Protein AF-A0A6I4XWX9-F1 (afdb_monomer_lite)

pLDDT: mean 95.45, std 4.48, range [71.12, 98.69]

InterPro domains:
  IPR001697 Pyruvate kinase [PR01050] (1-16)
  IPR001697 Pyruvate kinase [PR01050] (128-138)
  IPR001697 Pyruvate kinase [PTHR11817] (2-137)
  IPR011037 Pyruvate kinase-like, insert domain superfamily [SSF50800] (13-109)
  IPR015793 Pyruvate kinase, barrel [PF00224] (1-138)
  IPR015806 Pyruvate kinase, insert domain superfamily [G3DSA:2.40.33.10] (13-109)
  IPR015813 Pyruvate/Phosphoenolpyruvate kinase-like domain superfamily [SSF51621] (4-137)
  IPR040442 Pyruvate kinase-like domain superfamily [G3DSA:3.20.20.60] (2-137)

Foldseek 3Di:
DDDAFEAEAPFDFKWWAAEVVQKEKEAAFQKAKEALDQDHHYSHYTYMPHLCVLVFDDQQWWKAWQNNPWIWGFHDRDVVRSITITGTHHIDMHGHTITIDTPPTDDPDDQGDPVRVVSVVVCVVVVGDYYHRPPDDD

Sequence (138 aa):
KRVAILLDTKGPEIRTNDMENGAITMKIGDSVRISMTEVLGTNEKFSITYPELINDVNVGSHILLDDGLIDLEVTDIDRDANEIVTVVKNEGVLKNKKGVNVPGVSVNLPGITEKDANDIRFGIGQGIDFIAASFVRR

Organism: Enterococcus gallinarum (NCBI:txid1353)

Radius of gyration: 17.56 Å; chains: 1; bounding box: 41×34×50 Å

Secondary structure (DSSP, 8-state):
-----EEEP----EEB-PBGGGEEEE-TT-EEEEESS---B-SSEEEBS-TTHHHH--TT-EEEETTTTEEEEEEEEETTTTEEEEEESS-EEEETT-EEE-TT------SS-HHHHHHHHHHHHHT-SEEEPTT---

Structure (mmCIF, N/CA/C/O backbone):
data_AF-A0A6I4XWX9-F1
#
_entry.id   AF-A0A6I4XWX9-F1
#
loop_
_atom_site.group_PDB
_atom_site.id
_atom_site.type_symbol
_atom_site.label_atom_id
_atom_site.label_alt_id
_atom_site.label_comp_id
_atom_site.label_asym_id
_atom_site.label_entity_id
_atom_site.label_seq_id
_atom_site.pdbx_PDB_ins_code
_atom_site.Cartn_x
_atom_site.Cartn_y
_atom_site.Cartn_z
_atom_site.occupancy
_atom_site.B_iso_or_equiv
_atom_site.auth_seq_id
_atom_site.auth_comp_id
_atom_site.auth_asym_id
_atom_site.auth_atom_id
_atom_site.pdbx_PDB_model_num
ATOM 1 N N . LYS A 1 1 ? -26.161 19.214 28.358 1.00 81.75 1 LYS A N 1
ATOM 2 C CA . LYS A 1 1 ? -26.376 18.541 27.049 1.00 81.75 1 LYS A CA 1
ATOM 3 C C . LYS A 1 1 ? -25.739 17.159 27.131 1.00 81.75 1 LYS A C 1
ATOM 5 O O . LYS A 1 1 ? -24.733 17.057 27.817 1.00 81.75 1 LYS A O 1
ATOM 10 N N . ARG A 1 2 ? -26.313 16.122 26.512 1.00 92.31 2 ARG A N 1
ATOM 11 C CA . ARG A 1 2 ? -25.659 14.805 26.402 1.00 92.31 2 ARG A CA 1
ATOM 12 C C . ARG A 1 2 ? -24.761 14.824 25.166 1.00 92.31 2 ARG A C 1
ATOM 14 O O . ARG A 1 2 ? -25.240 15.219 24.107 1.00 92.31 2 ARG A O 1
ATOM 21 N N . VAL A 1 3 ? -23.488 14.480 25.331 1.00 96.00 3 VAL A N 1
ATOM 22 C CA . VAL A 1 3 ? -22.481 14.431 24.262 1.00 96.00 3 VAL A CA 1
ATOM 23 C C . VAL A 1 3 ? -21.752 13.107 24.413 1.00 96.00 3 VAL A C 1
ATOM 25 O O . VAL A 1 3 ? -21.330 12.796 25.522 1.00 96.00 3 VAL A O 1
ATOM 28 N N . ALA A 1 4 ? -21.663 12.348 23.325 1.00 97.25 4 ALA A N 1
ATOM 29 C CA . ALA A 1 4 ? -20.959 11.076 23.289 1.00 97.25 4 ALA A CA 1
ATOM 30 C C . ALA A 1 4 ? -19.536 11.252 22.741 1.00 97.25 4 ALA A C 1
ATOM 32 O O . ALA A 1 4 ? -19.278 12.186 21.975 1.00 97.25 4 ALA A O 1
ATOM 33 N N . ILE A 1 5 ? -18.642 10.340 23.107 1.00 97.69 5 ILE A N 1
ATOM 34 C CA . ILE A 1 5 ? -17.261 10.262 22.633 1.00 97.69 5 ILE A CA 1
ATOM 35 C C . ILE A 1 5 ? -17.116 9.027 21.745 1.00 97.69 5 ILE A C 1
ATOM 37 O O . ILE A 1 5 ? -17.415 7.907 22.160 1.00 97.69 5 ILE A O 1
ATOM 41 N N . LEU A 1 6 ? -16.633 9.243 20.523 1.00 98.19 6 LEU A N 1
ATOM 42 C CA . LEU A 1 6 ? -16.319 8.193 19.562 1.00 98.19 6 LEU A CA 1
ATOM 43 C C . LEU A 1 6 ? -14.803 8.096 19.394 1.00 98.19 6 LEU A C 1
ATOM 45 O O . LEU A 1 6 ? -14.144 9.101 19.129 1.00 98.19 6 LEU A O 1
ATOM 49 N N . LEU A 1 7 ? -14.270 6.884 19.530 1.00 98.12 7 LEU A N 1
ATOM 50 C CA . LEU A 1 7 ? -12.903 6.543 19.149 1.00 98.12 7 LEU A CA 1
ATOM 51 C C . LEU A 1 7 ? -12.923 5.914 17.759 1.00 98.12 7 LEU A C 1
ATOM 53 O O . LEU A 1 7 ? -13.602 4.914 17.547 1.00 98.12 7 LEU A O 1
ATOM 57 N N . ASP A 1 8 ? -12.172 6.484 16.828 1.00 97.62 8 ASP A N 1
ATOM 58 C CA . ASP A 1 8 ? -11.998 5.934 15.486 1.00 97.62 8 ASP A CA 1
ATOM 59 C C . ASP A 1 8 ? -10.643 5.224 15.403 1.00 97.62 8 ASP A C 1
ATOM 61 O O . ASP A 1 8 ? -9.598 5.829 15.659 1.00 97.62 8 ASP A O 1
ATOM 65 N N . THR A 1 9 ? -10.663 3.920 15.136 1.00 95.94 9 THR A N 1
ATOM 66 C CA . THR A 1 9 ? -9.435 3.126 14.990 1.00 95.94 9 THR A CA 1
ATOM 67 C C . THR A 1 9 ? -8.766 3.441 13.661 1.00 95.94 9 THR A C 1
ATOM 69 O O . THR A 1 9 ? -9.434 3.742 12.675 1.00 95.94 9 THR A O 1
ATOM 72 N N . LYS A 1 10 ? -7.443 3.308 13.595 1.00 92.38 10 LYS A N 1
ATOM 73 C CA . LYS A 1 10 ? -6.722 3.514 12.339 1.00 92.38 10 LYS A CA 1
ATOM 74 C C . LYS A 1 10 ? -6.982 2.362 11.364 1.00 92.38 10 LYS A C 1
ATOM 76 O O . LYS A 1 10 ? -7.154 2.589 10.171 1.00 92.38 10 LYS A O 1
ATOM 81 N N . GLY A 1 11 ? -7.032 1.143 11.892 1.00 91.88 11 GLY A N 1
ATOM 82 C CA . GLY A 1 11 ? -7.240 -0.075 11.128 1.00 91.88 11 GLY A CA 1
ATOM 83 C C . GLY A 1 11 ? -6.007 -0.519 10.327 1.00 91.88 11 GLY A C 1
ATOM 84 O O . GLY A 1 11 ? -4.991 0.184 10.247 1.00 91.88 11 GLY A O 1
ATOM 85 N N . PRO A 1 12 ? -6.079 -1.723 9.742 1.00 90.62 12 PRO A N 1
ATOM 86 C CA . PRO A 1 12 ? -5.035 -2.261 8.882 1.00 90.62 12 PRO A CA 1
ATOM 87 C C . PRO A 1 12 ? -5.034 -1.556 7.514 1.00 90.62 12 PRO A C 1
ATOM 89 O O . PRO A 1 12 ? -6.046 -1.507 6.818 1.00 90.62 12 PRO A O 1
ATOM 92 N N . GLU A 1 13 ? -3.878 -1.057 7.087 1.00 90.81 13 GLU A N 1
ATOM 93 C CA . GLU A 1 13 ? -3.701 -0.428 5.775 1.00 90.81 13 GLU A CA 1
ATOM 94 C C . GLU A 1 13 ? -2.392 -0.885 5.125 1.00 90.81 13 GLU A C 1
ATOM 96 O O . GLU A 1 13 ? -1.407 -1.169 5.812 1.00 90.81 13 GLU A O 1
ATOM 101 N N . ILE A 1 14 ? -2.370 -0.932 3.792 1.00 94.69 14 ILE A N 1
ATOM 102 C CA . ILE A 1 14 ? -1.136 -1.121 3.028 1.00 94.69 14 ILE A CA 1
ATOM 103 C C . ILE A 1 14 ? -0.611 0.263 2.661 1.00 94.69 14 ILE A C 1
ATOM 105 O O . ILE A 1 14 ? -1.360 1.098 2.148 1.00 94.69 14 ILE A O 1
ATOM 109 N N . ARG A 1 15 ? 0.676 0.515 2.906 1.00 96.31 15 ARG A N 1
ATOM 110 C CA . ARG A 1 15 ? 1.343 1.753 2.498 1.00 96.31 15 ARG A CA 1
ATOM 111 C C . ARG A 1 15 ? 2.603 1.462 1.698 1.00 96.31 15 ARG A C 1
ATOM 113 O O . ARG A 1 15 ? 3.186 0.389 1.819 1.00 96.31 15 ARG A O 1
ATOM 120 N N . THR A 1 16 ? 3.043 2.432 0.909 1.00 97.94 16 THR A N 1
ATOM 121 C CA . THR A 1 16 ? 4.392 2.449 0.339 1.00 97.94 16 THR A CA 1
ATOM 122 C C . THR A 1 16 ? 5.433 2.769 1.412 1.00 97.94 16 THR A C 1
ATOM 124 O O . THR A 1 16 ? 5.116 3.391 2.426 1.00 97.94 16 THR A O 1
ATOM 127 N N . ASN A 1 17 ? 6.682 2.367 1.199 1.00 98.31 17 ASN A N 1
ATOM 128 C CA . ASN A 1 17 ? 7.799 2.827 2.028 1.00 98.31 17 ASN A CA 1
ATOM 129 C C . ASN A 1 17 ? 8.339 4.176 1.520 1.00 98.31 17 ASN A C 1
ATOM 131 O O . ASN A 1 17 ? 7.654 4.908 0.795 1.00 98.31 17 ASN A O 1
ATOM 135 N N . ASP A 1 18 ? 9.531 4.560 1.970 1.00 98.25 18 ASP A N 1
ATOM 136 C CA . ASP A 1 18 ? 10.139 5.830 1.593 1.00 98.25 18 ASP A CA 1
ATOM 137 C C . ASP A 1 18 ? 10.657 5.806 0.145 1.00 98.25 18 ASP A C 1
ATOM 139 O O . ASP A 1 18 ? 11.193 4.809 -0.343 1.00 98.25 18 ASP A O 1
ATOM 143 N N . MET A 1 19 ? 10.481 6.932 -0.540 1.00 98.12 19 MET A N 1
ATOM 144 C CA . MET A 1 19 ? 10.939 7.178 -1.902 1.00 98.12 19 MET A CA 1
ATOM 145 C C . MET A 1 19 ? 12.242 7.975 -1.870 1.00 98.12 19 MET A C 1
ATOM 147 O O . MET A 1 19 ? 12.458 8.815 -0.987 1.00 98.12 19 MET A O 1
ATOM 151 N N . GLU A 1 20 ? 13.099 7.757 -2.861 1.00 97.44 20 GLU A N 1
ATOM 152 C CA . GLU A 1 20 ? 14.280 8.576 -3.092 1.00 97.44 20 GLU A CA 1
ATOM 153 C C . GLU A 1 20 ? 13.862 10.047 -3.246 1.00 97.44 20 GLU A C 1
ATOM 155 O O . GLU A 1 20 ? 12.862 10.366 -3.889 1.00 97.44 20 GLU A O 1
ATOM 160 N N . ASN A 1 21 ? 14.584 10.955 -2.582 1.00 96.12 21 ASN A N 1
ATOM 161 C CA . ASN A 1 21 ? 14.272 12.392 -2.529 1.00 96.12 21 ASN A CA 1
ATOM 162 C C . ASN A 1 21 ? 12.863 12.741 -1.992 1.00 96.12 21 ASN A C 1
ATOM 164 O O . ASN A 1 21 ? 12.414 13.881 -2.112 1.00 96.12 21 ASN A O 1
ATOM 168 N N . GLY A 1 22 ? 12.163 11.786 -1.368 1.00 96.75 22 GLY A N 1
ATOM 169 C CA . GLY A 1 22 ? 10.828 11.964 -0.792 1.00 96.75 22 GLY A CA 1
ATOM 170 C C . GLY A 1 22 ? 9.665 11.848 -1.784 1.00 96.75 22 GLY A C 1
ATOM 171 O O . GLY A 1 22 ? 8.503 11.863 -1.359 1.00 96.75 22 GLY A O 1
ATOM 172 N N . ALA A 1 23 ? 9.952 11.753 -3.085 1.00 97.31 23 ALA A N 1
ATOM 173 C CA . ALA A 1 23 ? 8.956 11.564 -4.131 1.00 97.31 23 ALA A CA 1
ATOM 174 C C . ALA A 1 23 ? 9.584 11.091 -5.448 1.00 97.31 23 ALA A C 1
ATOM 176 O O . ALA A 1 23 ? 10.657 11.554 -5.829 1.00 97.31 23 ALA A O 1
ATOM 177 N N . ILE A 1 24 ? 8.848 10.264 -6.188 1.00 97.19 24 ILE A N 1
ATOM 178 C CA . ILE A 1 24 ? 9.185 9.838 -7.551 1.00 97.19 24 ILE A CA 1
ATOM 179 C C . ILE A 1 24 ? 8.048 10.189 -8.511 1.00 97.19 24 ILE A C 1
ATOM 181 O O . ILE A 1 24 ? 6.877 10.207 -8.129 1.00 97.19 24 ILE A O 1
ATOM 185 N N . THR A 1 25 ? 8.387 10.469 -9.766 1.00 96.75 25 THR A N 1
ATOM 186 C CA . THR A 1 25 ? 7.411 10.790 -10.816 1.00 96.75 25 THR A CA 1
ATOM 187 C C . THR A 1 25 ? 7.232 9.586 -11.720 1.00 96.75 25 THR A C 1
ATOM 189 O O . THR A 1 25 ? 8.208 9.137 -12.304 1.00 96.75 25 THR A O 1
ATOM 192 N N . MET A 1 26 ? 6.008 9.101 -11.883 1.00 96.25 26 MET A N 1
ATOM 193 C CA . MET A 1 26 ? 5.669 7.980 -12.759 1.00 96.25 26 MET A CA 1
ATOM 194 C C . MET A 1 26 ? 4.984 8.492 -14.025 1.00 96.25 26 MET A C 1
ATOM 196 O O . MET A 1 26 ? 4.095 9.345 -13.942 1.00 96.25 26 MET A O 1
ATOM 200 N N . LYS A 1 27 ? 5.386 7.983 -15.191 1.00 96.81 27 L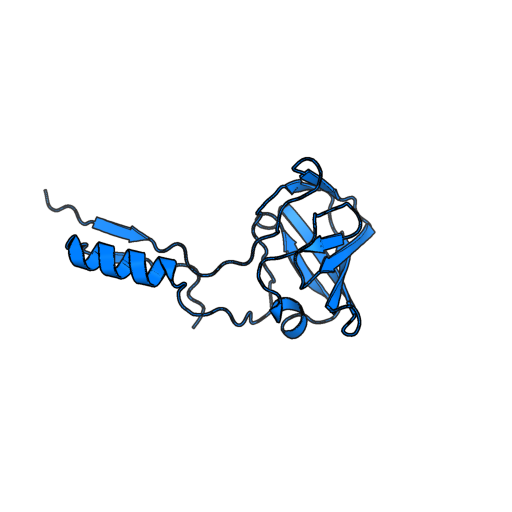YS A N 1
ATOM 201 C CA . LYS A 1 27 ? 4.764 8.301 -16.481 1.00 96.81 27 LYS A CA 1
ATOM 202 C C . LYS A 1 27 ? 3.999 7.101 -17.014 1.00 96.81 27 LYS A C 1
ATOM 204 O O . LYS A 1 27 ? 4.313 5.955 -16.716 1.00 96.81 27 LYS A O 1
ATOM 209 N N . ILE A 1 28 ? 2.999 7.378 -17.843 1.00 97.94 28 ILE A N 1
ATOM 210 C CA . ILE A 1 28 ? 2.194 6.344 -18.497 1.00 97.94 28 ILE A CA 1
ATOM 211 C C . ILE A 1 28 ? 3.094 5.423 -19.322 1.00 97.94 28 ILE A C 1
ATOM 213 O O . ILE A 1 28 ? 3.867 5.893 -20.156 1.00 97.94 28 ILE A O 1
ATOM 217 N N . GLY A 1 29 ? 2.943 4.115 -19.122 1.00 97.50 29 GLY A N 1
ATOM 218 C CA . GLY A 1 29 ? 3.708 3.086 -19.820 1.00 97.50 29 GLY A CA 1
ATOM 219 C C . GLY A 1 29 ? 5.041 2.724 -19.165 1.00 97.50 29 GLY A C 1
ATOM 220 O O . GLY A 1 29 ? 5.665 1.765 -19.617 1.00 97.50 29 GLY A O 1
ATOM 221 N N . ASP A 1 30 ? 5.466 3.425 -18.109 1.00 97.44 30 ASP A N 1
ATOM 222 C CA . ASP A 1 30 ? 6.656 3.038 -17.350 1.00 97.44 30 ASP A CA 1
ATOM 223 C C . ASP A 1 30 ? 6.447 1.655 -16.712 1.00 97.44 30 ASP A C 1
ATOM 225 O O . ASP A 1 30 ? 5.373 1.346 -16.187 1.00 97.44 30 ASP A O 1
ATOM 229 N N . SER A 1 31 ? 7.491 0.826 -16.747 1.00 97.88 31 SER A N 1
ATOM 230 C CA . SER A 1 31 ? 7.527 -0.452 -16.036 1.00 97.88 31 SER A CA 1
ATOM 231 C C . SER A 1 31 ? 8.082 -0.231 -14.635 1.00 97.88 31 SER A C 1
ATOM 233 O O . SER A 1 31 ? 9.216 0.223 -14.492 1.00 97.88 31 SER A O 1
ATOM 235 N N . VAL A 1 32 ? 7.320 -0.607 -13.609 1.00 98.06 32 VAL A N 1
ATOM 236 C CA . VAL A 1 32 ? 7.704 -0.437 -12.201 1.00 98.06 32 VAL A CA 1
ATOM 237 C C . VAL A 1 32 ? 7.538 -1.752 -11.450 1.00 98.06 32 VAL A C 1
ATOM 239 O O . VAL A 1 32 ? 6.537 -2.453 -11.611 1.00 98.06 32 VAL A O 1
ATOM 242 N N . ARG A 1 33 ? 8.517 -2.087 -10.609 1.00 98.56 33 ARG A N 1
ATOM 243 C CA . ARG A 1 33 ? 8.507 -3.275 -9.750 1.00 98.56 33 ARG A CA 1
ATOM 244 C C . ARG A 1 33 ? 8.112 -2.925 -8.318 1.00 98.56 33 ARG A C 1
ATOM 246 O O . ARG A 1 33 ? 8.623 -1.970 -7.733 1.00 98.56 33 ARG A O 1
ATOM 253 N N . ILE A 1 34 ? 7.238 -3.731 -7.729 1.00 98.62 34 ILE A N 1
ATOM 254 C CA . ILE A 1 34 ? 6.877 -3.651 -6.313 1.00 98.62 34 ILE A CA 1
ATOM 255 C C . ILE A 1 34 ? 7.571 -4.793 -5.580 1.00 98.62 34 ILE A C 1
ATOM 257 O O . ILE A 1 34 ? 7.267 -5.961 -5.793 1.00 98.62 34 ILE A O 1
ATOM 261 N N . SER A 1 35 ? 8.505 -4.440 -4.711 1.00 98.44 35 SER A N 1
ATOM 262 C CA . SER A 1 35 ? 9.272 -5.345 -3.865 1.00 98.44 35 SER A CA 1
ATOM 263 C C . SER A 1 35 ? 8.491 -5.713 -2.613 1.00 98.44 35 SER A C 1
ATOM 265 O O . SER A 1 35 ? 8.001 -4.828 -1.905 1.00 98.44 35 SER A O 1
ATOM 267 N N . MET A 1 36 ? 8.430 -7.008 -2.304 1.00 98.00 36 MET A N 1
ATOM 268 C CA . MET A 1 36 ? 7.867 -7.492 -1.038 1.00 98.00 36 MET A CA 1
ATOM 269 C C . MET A 1 36 ? 8.865 -7.367 0.130 1.00 98.00 36 MET A C 1
ATOM 271 O O . MET A 1 36 ? 8.506 -7.573 1.286 1.00 98.00 36 MET A O 1
ATOM 275 N N . THR A 1 37 ? 10.109 -6.979 -0.162 1.00 97.75 37 THR A N 1
ATOM 276 C CA . THR A 1 37 ? 11.130 -6.584 0.821 1.00 97.75 37 THR A CA 1
ATOM 277 C C . THR A 1 37 ? 11.328 -5.071 0.781 1.00 97.75 37 THR A C 1
ATOM 279 O O . THR A 1 37 ? 11.309 -4.478 -0.301 1.00 97.75 37 THR A O 1
ATOM 282 N N . GLU A 1 38 ? 11.547 -4.442 1.936 1.00 98.12 38 GLU A N 1
ATOM 283 C CA . GLU A 1 38 ? 11.767 -2.997 2.021 1.00 98.12 38 GLU A CA 1
ATOM 284 C C . GLU A 1 38 ? 12.993 -2.556 1.204 1.00 98.12 38 GLU A C 1
ATOM 286 O O . GLU A 1 38 ? 14.097 -3.078 1.355 1.00 98.12 38 GLU A O 1
ATOM 291 N N . VAL A 1 39 ? 12.772 -1.584 0.320 1.00 98.06 39 VAL A N 1
ATOM 292 C CA . VAL A 1 39 ? 13.784 -0.913 -0.503 1.00 98.06 39 VAL A CA 1
ATOM 293 C C . VAL A 1 39 ? 13.436 0.566 -0.629 1.00 98.06 39 VAL A C 1
ATOM 295 O O . VAL A 1 39 ? 12.253 0.923 -0.612 1.00 98.06 39 VAL A O 1
ATOM 298 N N . LEU A 1 40 ? 14.459 1.405 -0.812 1.00 98.38 40 LEU A N 1
ATOM 299 C CA . LEU A 1 40 ? 14.273 2.813 -1.155 1.00 98.38 40 LEU A CA 1
ATOM 300 C C . LEU A 1 40 ? 13.628 2.916 -2.542 1.00 98.38 40 LEU A C 1
ATOM 302 O O . LEU A 1 40 ? 14.151 2.360 -3.507 1.00 98.38 40 LEU A O 1
ATOM 306 N N . GLY A 1 41 ? 12.484 3.593 -2.626 1.00 98.06 41 GLY A N 1
ATOM 307 C CA . GLY A 1 41 ? 11.702 3.668 -3.853 1.00 98.06 41 GLY A CA 1
ATOM 308 C C . GLY A 1 41 ? 12.327 4.558 -4.922 1.00 98.06 41 GLY A C 1
ATOM 309 O O . GLY A 1 41 ? 12.680 5.703 -4.659 1.00 98.06 41 GLY A O 1
ATOM 310 N N . THR A 1 42 ? 12.415 4.048 -6.141 1.00 98.12 42 THR A N 1
ATOM 311 C CA . THR A 1 42 ? 12.883 4.748 -7.339 1.00 98.12 42 THR A CA 1
ATOM 312 C C . THR A 1 42 ? 11.844 4.624 -8.451 1.00 98.12 42 THR A C 1
ATOM 314 O O . THR A 1 42 ? 10.834 3.932 -8.314 1.00 98.12 42 THR A O 1
ATOM 317 N N . ASN A 1 43 ? 12.110 5.260 -9.591 1.00 96.00 43 ASN A N 1
ATOM 318 C CA . ASN A 1 43 ? 11.310 5.116 -10.806 1.00 96.00 43 ASN A CA 1
ATOM 319 C C . ASN A 1 43 ? 11.182 3.675 -11.324 1.00 96.00 43 ASN A C 1
ATOM 321 O O . ASN A 1 43 ? 10.262 3.403 -12.083 1.00 96.00 43 ASN A O 1
ATOM 325 N N . GLU A 1 44 ? 12.082 2.770 -10.940 1.00 97.44 44 GLU A N 1
ATOM 326 C CA . GLU A 1 44 ? 12.092 1.387 -11.431 1.00 97.44 44 GLU A CA 1
ATOM 327 C C . GLU A 1 44 ? 11.528 0.403 -10.407 1.00 97.44 44 GLU A C 1
ATOM 329 O O . GLU A 1 44 ? 10.943 -0.617 -10.778 1.00 97.44 44 GLU A O 1
ATOM 334 N N . LYS A 1 45 ? 11.712 0.680 -9.111 1.00 98.31 45 LYS A N 1
ATOM 335 C CA . LYS A 1 45 ? 11.364 -0.254 -8.041 1.00 98.31 45 LYS A CA 1
ATOM 336 C C . LYS A 1 45 ? 11.038 0.471 -6.743 1.00 98.31 45 LYS A C 1
ATOM 338 O O . LYS A 1 45 ? 11.797 1.325 -6.306 1.00 98.31 45 LYS A O 1
ATOM 343 N N . PHE A 1 46 ? 9.964 0.075 -6.069 1.00 98.56 46 PHE A N 1
ATOM 344 C CA . PHE A 1 46 ? 9.646 0.525 -4.709 1.00 98.56 46 PHE A CA 1
ATOM 345 C C . PHE A 1 46 ? 9.109 -0.628 -3.861 1.00 98.56 46 PHE A C 1
ATOM 347 O O . PHE A 1 46 ? 8.959 -1.741 -4.350 1.00 98.56 46 PHE A O 1
ATOM 354 N N . SER A 1 47 ? 8.849 -0.390 -2.576 1.00 98.56 47 SER A N 1
ATOM 355 C CA . SER A 1 47 ? 8.328 -1.410 -1.658 1.00 98.56 47 SER A CA 1
ATOM 356 C C . SER A 1 47 ? 7.084 -0.948 -0.909 1.00 98.56 47 SER A C 1
ATOM 358 O O . SER A 1 47 ? 6.793 0.250 -0.824 1.00 98.56 47 SER A O 1
ATOM 360 N N . ILE A 1 48 ? 6.358 -1.921 -0.362 1.00 98.12 48 ILE A N 1
ATOM 361 C CA . ILE A 1 48 ? 5.135 -1.722 0.419 1.00 98.12 48 ILE A CA 1
ATOM 362 C C . ILE A 1 48 ? 5.226 -2.415 1.781 1.00 98.12 48 ILE A C 1
ATOM 364 O O . ILE A 1 48 ? 6.065 -3.284 2.001 1.00 98.12 48 ILE A O 1
ATOM 368 N N . THR A 1 49 ? 4.326 -2.058 2.694 1.00 96.00 49 THR A N 1
ATOM 369 C CA . THR A 1 49 ? 4.273 -2.597 4.062 1.00 96.00 49 THR A CA 1
ATOM 370 C C . THR A 1 49 ? 3.576 -3.957 4.178 1.00 96.00 49 THR A C 1
ATOM 372 O O . THR A 1 49 ? 3.454 -4.476 5.285 1.00 96.00 49 THR A O 1
ATOM 375 N N . TYR A 1 50 ? 3.085 -4.531 3.072 1.00 95.19 50 TYR A N 1
ATOM 376 C CA . TYR A 1 50 ? 2.361 -5.807 3.058 1.00 95.19 50 TYR A CA 1
ATOM 377 C C . TYR A 1 50 ? 2.984 -6.790 2.050 1.00 95.19 50 TYR A C 1
ATOM 379 O O . TYR A 1 50 ? 2.561 -6.827 0.894 1.00 95.19 50 TYR A O 1
ATOM 387 N N . PRO A 1 51 ? 3.987 -7.582 2.478 1.00 95.12 51 PRO A N 1
ATOM 388 C CA . PRO A 1 51 ? 4.696 -8.538 1.619 1.00 95.12 51 PRO A CA 1
ATOM 389 C C . PRO A 1 51 ? 3.808 -9.640 1.031 1.00 95.12 51 PRO A C 1
ATOM 391 O O . PRO A 1 51 ? 4.104 -10.182 -0.027 1.00 95.12 51 PRO A O 1
ATOM 394 N N . GLU A 1 52 ? 2.701 -9.967 1.697 1.00 94.44 52 GLU A N 1
ATOM 395 C CA . GLU A 1 52 ? 1.768 -11.000 1.235 1.00 94.44 52 GLU A CA 1
ATOM 396 C C . GLU A 1 52 ? 0.950 -10.566 0.011 1.00 94.44 52 GLU A C 1
ATOM 398 O O . GLU A 1 52 ? 0.271 -11.396 -0.589 1.00 94.44 52 GLU A O 1
ATOM 403 N 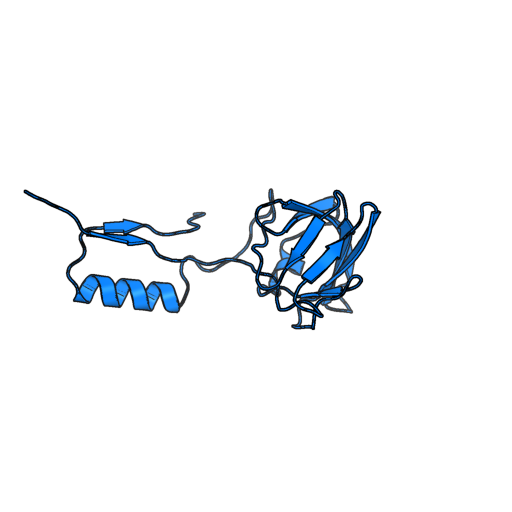N . LEU A 1 53 ? 1.053 -9.299 -0.425 1.00 95.81 53 LEU A N 1
ATOM 404 C CA . LEU A 1 53 ? 0.314 -8.813 -1.590 1.00 95.81 53 LEU A CA 1
ATOM 405 C C . LEU A 1 53 ? 0.581 -9.654 -2.845 1.00 95.81 53 LEU A C 1
ATOM 407 O O . LEU A 1 53 ? -0.323 -9.854 -3.654 1.00 95.81 53 LEU A O 1
ATOM 411 N N . ILE A 1 54 ? 1.802 -10.175 -2.990 1.00 96.75 54 ILE A N 1
ATOM 412 C CA . ILE A 1 54 ? 2.204 -11.037 -4.111 1.00 96.75 54 ILE A CA 1
ATOM 413 C C . ILE A 1 54 ? 1.365 -12.321 -4.224 1.00 96.75 54 ILE A C 1
ATOM 415 O O . ILE A 1 54 ? 1.266 -12.902 -5.303 1.00 96.75 54 ILE A O 1
ATOM 419 N N . ASN A 1 55 ? 0.754 -12.769 -3.125 1.00 95.25 55 ASN A N 1
ATOM 420 C CA . ASN A 1 55 ? -0.117 -13.942 -3.088 1.00 95.25 55 ASN A CA 1
ATOM 421 C C . ASN A 1 55 ? -1.590 -13.599 -3.344 1.00 95.25 55 ASN A C 1
ATOM 423 O O . ASN A 1 55 ? -2.367 -14.491 -3.682 1.00 95.25 55 ASN A O 1
ATOM 427 N N . ASP A 1 56 ? -1.958 -12.325 -3.209 1.00 93.94 56 ASP A N 1
ATOM 428 C CA . ASP A 1 56 ? -3.336 -11.857 -3.336 1.00 93.94 56 ASP A CA 1
ATOM 429 C C . ASP A 1 56 ? -3.654 -11.380 -4.766 1.00 93.94 56 ASP A C 1
ATOM 431 O O . ASP A 1 56 ? -4.787 -11.513 -5.235 1.00 93.94 56 ASP A O 1
ATOM 435 N N . VAL A 1 57 ? -2.666 -10.830 -5.481 1.00 96.56 57 VAL A N 1
ATOM 436 C CA . VAL A 1 57 ? -2.848 -10.305 -6.845 1.00 96.56 57 VAL A CA 1
ATOM 437 C C . VAL A 1 57 ? -2.635 -11.357 -7.932 1.00 96.56 57 VAL A C 1
ATOM 439 O O . VAL A 1 57 ? -1.952 -12.359 -7.753 1.00 96.56 57 VAL A O 1
ATOM 442 N N . ASN A 1 58 ? -3.193 -11.078 -9.108 1.00 96.44 58 ASN A N 1
ATOM 443 C CA . ASN A 1 58 ? -3.001 -11.850 -10.335 1.00 96.44 58 ASN A CA 1
ATOM 444 C C . ASN A 1 58 ? -2.579 -10.919 -11.480 1.00 96.44 58 ASN A C 1
ATOM 446 O O . ASN A 1 58 ? -2.836 -9.716 -11.420 1.00 96.44 58 ASN A O 1
ATOM 450 N N . VAL A 1 59 ? -2.004 -11.465 -12.553 1.00 97.94 59 VAL A N 1
ATOM 451 C CA . VAL A 1 59 ? -1.791 -10.702 -13.796 1.00 97.94 59 VAL A CA 1
ATOM 452 C C . VAL A 1 59 ? -3.118 -10.083 -14.259 1.00 97.94 59 VAL A C 1
ATOM 454 O O . VAL A 1 59 ? -4.160 -10.739 -14.223 1.00 97.94 59 VAL A O 1
ATOM 457 N N . GLY A 1 60 ? -3.081 -8.804 -14.636 1.00 97.75 60 GLY A N 1
ATOM 458 C CA . GLY A 1 60 ? -4.249 -7.974 -14.946 1.00 97.75 60 GLY A CA 1
ATOM 459 C C . GLY A 1 60 ? -4.930 -7.333 -13.730 1.00 97.75 60 GLY A C 1
ATOM 460 O O . GLY A 1 60 ? -5.890 -6.585 -13.898 1.00 97.75 60 GLY A O 1
ATOM 461 N N . SER A 1 61 ? -4.470 -7.598 -12.502 1.00 97.88 61 SER A N 1
ATOM 462 C CA . SER A 1 61 ? -4.968 -6.878 -11.320 1.00 97.88 61 SER A CA 1
ATOM 463 C C . SER A 1 61 ? -4.508 -5.425 -11.343 1.00 97.88 61 SER A C 1
ATOM 465 O O . SER A 1 61 ? -3.412 -5.121 -11.812 1.00 97.88 61 SER A O 1
ATOM 467 N N . HIS A 1 62 ? -5.319 -4.545 -10.767 1.00 97.94 62 HIS A N 1
ATOM 468 C CA . HIS A 1 62 ? -4.978 -3.139 -10.592 1.00 97.94 62 HIS A CA 1
ATOM 469 C C . HIS A 1 62 ? -4.493 -2.871 -9.166 1.00 97.94 62 HIS A C 1
ATOM 471 O O . HIS A 1 62 ? -5.097 -3.337 -8.197 1.00 97.94 62 HIS A O 1
ATOM 477 N N . ILE A 1 63 ? -3.417 -2.099 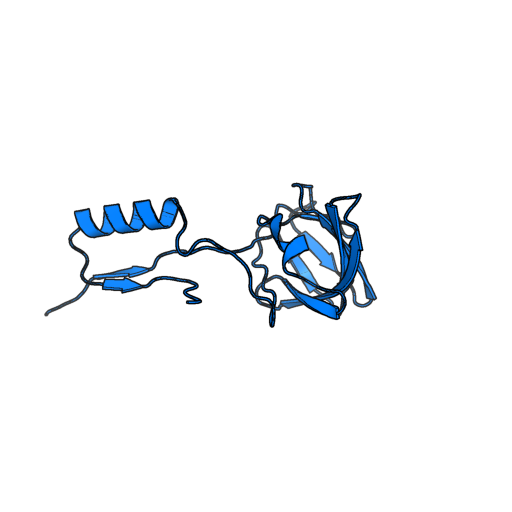-9.039 1.00 98.06 63 ILE A N 1
ATOM 478 C CA . ILE A 1 63 ? -2.855 -1.619 -7.778 1.00 98.06 63 ILE A CA 1
ATOM 479 C C . ILE A 1 63 ? -2.885 -0.094 -7.820 1.00 98.06 63 ILE A C 1
ATOM 481 O O . ILE A 1 63 ? -2.176 0.551 -8.586 1.00 98.06 63 ILE A O 1
ATOM 485 N N . LEU A 1 64 ? -3.722 0.476 -6.966 1.00 97.69 64 LEU A N 1
ATOM 486 C CA . LEU A 1 64 ? -3.964 1.902 -6.855 1.00 97.69 64 LEU A CA 1
ATOM 487 C C . LEU A 1 64 ? -3.094 2.492 -5.746 1.00 97.69 64 LEU A C 1
ATOM 489 O O . LEU A 1 64 ? -3.139 2.028 -4.606 1.00 97.69 64 LEU A O 1
ATOM 493 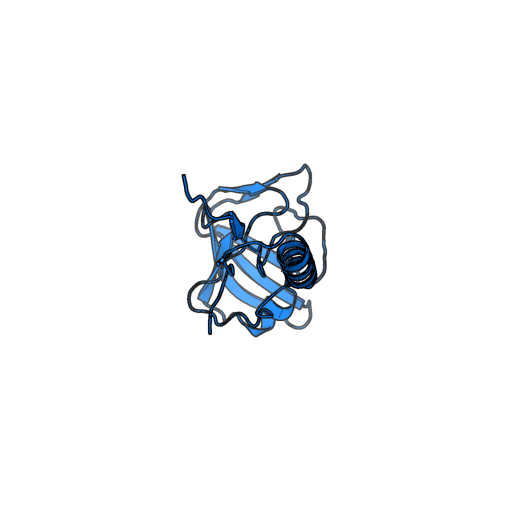N N . LEU A 1 65 ? -2.338 3.537 -6.056 1.00 97.88 65 LEU A N 1
ATOM 494 C CA . LEU A 1 65 ? -1.475 4.241 -5.114 1.00 97.88 65 LEU A CA 1
ATOM 495 C C . LEU A 1 65 ? -2.011 5.642 -4.826 1.00 97.88 65 LEU A C 1
ATOM 497 O O . LEU A 1 65 ? -2.611 6.280 -5.690 1.00 97.88 65 LEU A O 1
ATOM 501 N N . ASP A 1 66 ? -1.743 6.119 -3.611 1.00 95.00 66 ASP A N 1
ATOM 502 C CA . ASP A 1 66 ? -2.119 7.455 -3.131 1.00 95.00 66 ASP A CA 1
ATOM 503 C C . ASP A 1 66 ? -3.608 7.750 -3.367 1.00 95.00 66 ASP A C 1
ATOM 505 O O . ASP A 1 66 ? -3.979 8.633 -4.136 1.00 95.00 66 ASP A O 1
ATOM 509 N N . ASP A 1 67 ? -4.461 6.925 -2.751 1.00 89.44 67 ASP A N 1
ATOM 510 C CA . ASP A 1 67 ? -5.925 7.012 -2.834 1.00 89.44 67 ASP A CA 1
ATOM 511 C C . ASP A 1 67 ? -6.479 6.948 -4.271 1.00 89.44 67 ASP A C 1
ATOM 513 O O . ASP A 1 67 ? -7.537 7.493 -4.578 1.00 89.44 67 ASP A O 1
ATOM 517 N N . GLY A 1 68 ? -5.771 6.233 -5.154 1.00 91.81 68 GLY A N 1
ATOM 518 C CA . GLY A 1 68 ? -6.156 6.064 -6.557 1.00 91.81 68 GLY A CA 1
ATOM 519 C C . GLY A 1 68 ? -5.662 7.168 -7.481 1.00 91.81 68 GLY A C 1
ATOM 520 O O . GLY A 1 68 ? -6.089 7.220 -8.631 1.00 91.81 68 GLY A O 1
ATOM 521 N N . LEU A 1 69 ? -4.751 8.027 -7.013 1.00 94.06 69 LEU A N 1
ATOM 522 C CA . LEU A 1 69 ? -4.082 9.004 -7.866 1.00 94.06 69 LEU A CA 1
ATOM 523 C C . LEU A 1 69 ? -3.252 8.330 -8.962 1.00 94.06 69 LEU A C 1
ATOM 525 O O . LEU A 1 69 ? -3.188 8.864 -10.063 1.00 94.06 69 LEU A O 1
ATOM 529 N N . ILE A 1 70 ? -2.620 7.190 -8.673 1.00 97.44 70 ILE A N 1
ATOM 530 C CA . ILE A 1 70 ? -1.832 6.412 -9.640 1.00 97.44 70 ILE A CA 1
ATOM 531 C C . ILE A 1 70 ? -2.399 4.995 -9.709 1.00 97.44 70 ILE A C 1
ATOM 533 O O . ILE A 1 70 ? -2.682 4.389 -8.681 1.00 97.44 70 ILE A O 1
ATOM 537 N N . ASP A 1 71 ? -2.539 4.471 -10.916 1.00 98.19 71 ASP A N 1
ATOM 538 C CA . ASP A 1 71 ? -3.030 3.143 -11.243 1.00 98.19 71 ASP A CA 1
ATOM 539 C C . ASP A 1 71 ? -1.917 2.343 -11.926 1.00 98.19 71 ASP A C 1
ATOM 541 O O . ASP A 1 71 ? -1.342 2.766 -12.936 1.00 98.19 71 ASP A O 1
ATOM 545 N N . LEU A 1 72 ? -1.604 1.191 -11.345 1.00 98.44 72 LEU A N 1
ATOM 546 C CA . LEU A 1 72 ? -0.649 0.223 -11.855 1.00 98.44 72 LEU A CA 1
ATOM 547 C C . LEU A 1 72 ? -1.393 -1.045 -12.264 1.00 98.44 72 LEU A C 1
ATOM 549 O O . LEU A 1 72 ? -2.133 -1.612 -11.465 1.00 98.44 72 LEU A O 1
ATOM 553 N N . GLU A 1 73 ? -1.138 -1.546 -13.465 1.00 98.50 73 GLU A N 1
ATOM 554 C CA . GLU A 1 73 ? -1.640 -2.852 -13.897 1.00 98.50 73 GLU A CA 1
ATOM 555 C C . GLU A 1 73 ? -0.538 -3.899 -13.740 1.00 98.50 73 GLU A C 1
ATOM 557 O O . GLU A 1 73 ? 0.574 -3.716 -14.237 1.00 98.50 73 GLU A O 1
ATOM 562 N N . VAL A 1 74 ? -0.837 -4.999 -13.050 1.00 98.62 74 VAL A N 1
ATOM 563 C CA . VAL A 1 74 ? 0.091 -6.120 -12.869 1.00 98.62 74 VAL A CA 1
ATOM 564 C C . VAL A 1 74 ? 0.293 -6.833 -14.200 1.00 98.62 74 VAL A C 1
ATOM 566 O O . VAL A 1 74 ? -0.650 -7.388 -14.764 1.00 98.62 74 VAL A O 1
ATOM 569 N N . THR A 1 75 ? 1.531 -6.862 -14.680 1.00 98.62 75 THR A N 1
ATOM 570 C CA . THR A 1 75 ? 1.907 -7.519 -15.937 1.00 98.62 75 THR A CA 1
ATOM 571 C C . THR A 1 75 ? 2.575 -8.868 -15.710 1.00 98.62 75 THR A C 1
ATOM 573 O O . THR A 1 75 ? 2.425 -9.752 -16.550 1.00 98.62 75 THR A O 1
ATOM 576 N N . ASP A 1 76 ? 3.265 -9.049 -14.581 1.00 98.56 76 ASP A N 1
ATOM 577 C CA . ASP A 1 76 ? 3.914 -10.307 -14.209 1.00 98.56 76 ASP A CA 1
ATOM 578 C C . ASP A 1 76 ? 4.107 -10.423 -12.685 1.00 98.56 76 ASP A C 1
ATOM 580 O O . ASP A 1 76 ? 4.085 -9.425 -11.958 1.00 98.56 76 ASP A O 1
ATOM 584 N N . ILE A 1 77 ? 4.297 -11.651 -12.198 1.00 98.44 77 ILE A N 1
ATOM 585 C CA . ILE A 1 77 ? 4.583 -11.956 -10.792 1.00 98.44 77 ILE A CA 1
ATOM 586 C C . ILE A 1 77 ? 5.875 -12.773 -10.724 1.00 98.44 77 ILE A C 1
ATOM 588 O O . ILE A 1 77 ? 5.882 -13.987 -10.937 1.00 98.44 77 ILE A O 1
ATOM 592 N N . ASP A 1 78 ? 6.964 -12.098 -10.368 1.00 97.69 78 ASP A N 1
ATOM 593 C CA . ASP A 1 78 ? 8.304 -12.666 -10.271 1.00 97.69 78 ASP A CA 1
ATOM 594 C C . ASP A 1 78 ? 8.516 -13.254 -8.870 1.00 97.69 78 ASP A C 1
ATOM 596 O O . ASP A 1 78 ? 8.931 -12.579 -7.920 1.00 97.69 78 ASP A O 1
ATOM 600 N N . ARG A 1 79 ? 8.166 -14.534 -8.716 1.00 96.44 79 ARG A N 1
ATOM 601 C CA . ARG A 1 79 ? 8.257 -15.230 -7.423 1.00 96.44 79 ARG A CA 1
ATOM 602 C C . ARG A 1 79 ? 9.692 -15.515 -6.988 1.00 96.44 79 ARG A C 1
ATOM 604 O O . ARG A 1 79 ? 9.921 -15.633 -5.788 1.00 96.44 79 ARG A O 1
ATOM 611 N N . ASP A 1 80 ? 10.636 -15.590 -7.923 1.00 97.00 80 ASP A N 1
ATOM 612 C CA . ASP A 1 80 ? 12.045 -15.835 -7.606 1.00 97.00 80 ASP A CA 1
ATOM 613 C C . ASP A 1 80 ? 12.685 -14.582 -6.991 1.00 97.00 80 ASP A C 1
ATOM 615 O O . ASP A 1 80 ? 13.423 -14.678 -6.008 1.00 97.00 80 ASP A O 1
ATOM 619 N N . ALA A 1 81 ? 12.355 -13.396 -7.518 1.00 96.88 81 ALA A N 1
ATOM 620 C CA . ALA A 1 81 ? 12.794 -12.114 -6.963 1.00 96.88 81 ALA A CA 1
ATOM 621 C C . ALA A 1 81 ? 11.918 -11.607 -5.800 1.00 96.88 81 ALA A C 1
ATOM 623 O O . ALA A 1 81 ? 12.317 -10.680 -5.092 1.00 96.88 81 ALA A O 1
ATOM 624 N N . ASN A 1 82 ? 10.747 -12.215 -5.587 1.00 97.62 82 ASN A N 1
ATOM 625 C CA . ASN A 1 82 ? 9.714 -11.764 -4.651 1.00 97.62 82 ASN A CA 1
ATOM 626 C C . ASN A 1 82 ? 9.205 -10.344 -4.982 1.00 97.62 82 ASN A C 1
ATOM 628 O O . ASN A 1 82 ? 9.157 -9.446 -4.131 1.00 97.62 82 ASN A O 1
ATOM 632 N N . GLU A 1 83 ? 8.857 -10.142 -6.254 1.00 98.56 83 GLU A N 1
ATOM 633 C CA . GLU A 1 83 ? 8.466 -8.855 -6.827 1.00 98.56 83 GLU A CA 1
ATOM 634 C C . GLU A 1 83 ? 7.220 -8.970 -7.716 1.00 98.56 83 GLU A C 1
ATOM 636 O O . GLU A 1 83 ? 7.002 -9.961 -8.409 1.00 98.56 83 GLU A O 1
ATOM 641 N N . ILE A 1 84 ? 6.415 -7.910 -7.742 1.00 98.69 84 ILE A N 1
ATOM 642 C CA . ILE A 1 84 ? 5.306 -7.748 -8.688 1.00 98.69 84 ILE A CA 1
ATOM 643 C C . ILE A 1 84 ? 5.762 -6.787 -9.782 1.00 98.69 84 ILE A C 1
ATOM 645 O O . ILE A 1 84 ? 6.199 -5.675 -9.480 1.00 98.69 84 ILE A O 1
ATOM 649 N N . VAL A 1 85 ? 5.642 -7.185 -11.044 1.00 98.69 85 VAL A N 1
ATOM 650 C CA . VAL A 1 85 ? 5.949 -6.323 -12.189 1.00 98.69 85 VAL A CA 1
ATOM 651 C C . VAL A 1 85 ? 4.665 -5.650 -12.647 1.00 98.69 85 VAL A C 1
ATOM 653 O O . VAL A 1 85 ? 3.627 -6.296 -12.803 1.00 98.69 85 VAL A O 1
ATOM 656 N N . THR A 1 86 ? 4.726 -4.338 -12.847 1.00 98.69 86 THR A N 1
ATOM 657 C CA . THR A 1 86 ? 3.561 -3.534 -13.210 1.00 98.69 86 THR A CA 1
ATOM 658 C C . THR A 1 86 ? 3.873 -2.557 -14.330 1.00 98.69 86 THR A C 1
ATOM 660 O O . THR A 1 86 ? 5.032 -2.203 -14.558 1.00 98.69 86 THR A O 1
ATOM 663 N N . VAL A 1 87 ? 2.823 -2.093 -15.004 1.00 98.50 87 VAL A N 1
ATOM 664 C CA . VAL A 1 87 ? 2.877 -0.960 -15.926 1.00 98.50 87 VAL A CA 1
ATOM 665 C C . VAL A 1 87 ? 1.995 0.175 -15.419 1.00 98.50 87 VAL A C 1
ATOM 667 O O . VAL A 1 87 ? 0.861 -0.042 -14.990 1.00 98.50 87 VAL A O 1
ATOM 670 N N . VAL A 1 88 ? 2.509 1.399 -15.481 1.00 98.38 88 VAL A N 1
ATOM 671 C CA . VAL A 1 88 ? 1.794 2.606 -15.053 1.00 98.38 88 VAL A CA 1
ATOM 672 C C . VAL A 1 88 ? 0.705 2.965 -16.069 1.00 98.38 88 VAL A C 1
ATOM 674 O O . VAL A 1 88 ? 0.983 3.134 -17.260 1.00 98.38 88 VAL A O 1
ATOM 677 N N . LYS A 1 89 ? -0.543 3.116 -15.615 1.00 98.25 89 LYS A N 1
ATOM 678 C CA . LYS A 1 89 ? -1.710 3.412 -16.468 1.00 98.25 89 LYS A CA 1
ATOM 679 C C . LYS A 1 89 ? -2.051 4.900 -16.543 1.00 98.25 89 LYS A C 1
ATOM 681 O O . LYS A 1 89 ? -2.640 5.332 -17.532 1.00 98.25 89 LYS A O 1
ATOM 686 N N . ASN A 1 90 ? -1.644 5.692 -15.556 1.00 95.94 90 ASN A N 1
ATOM 687 C CA . ASN A 1 90 ? -1.782 7.147 -15.535 1.00 95.94 90 ASN A CA 1
ATOM 688 C C . ASN A 1 90 ? -0.561 7.808 -14.869 1.00 95.94 90 ASN A C 1
ATOM 690 O O . ASN A 1 90 ? 0.084 7.233 -13.998 1.00 95.94 90 ASN A O 1
ATOM 694 N N . GLU A 1 91 ? -0.224 9.020 -15.299 1.00 94.88 91 GLU A N 1
ATOM 695 C CA . GLU A 1 91 ? 0.916 9.752 -14.745 1.00 94.88 91 GLU A CA 1
ATOM 696 C C . GLU A 1 91 ? 0.618 10.332 -13.357 1.00 94.88 91 GLU A C 1
ATOM 698 O O . GLU A 1 91 ? -0.511 10.723 -13.054 1.00 94.88 91 GLU A O 1
ATOM 703 N N . GLY A 1 92 ? 1.647 10.431 -12.517 1.00 95.88 92 GLY A N 1
ATOM 704 C CA . GLY A 1 92 ? 1.507 11.008 -11.185 1.00 95.88 92 GLY A CA 1
ATOM 705 C C . GLY A 1 92 ? 2.809 11.066 -10.398 1.00 95.88 92 GLY A C 1
ATOM 706 O O . GLY A 1 92 ? 3.856 10.594 -10.836 1.00 95.88 92 GLY A O 1
ATOM 707 N N . VAL A 1 93 ? 2.7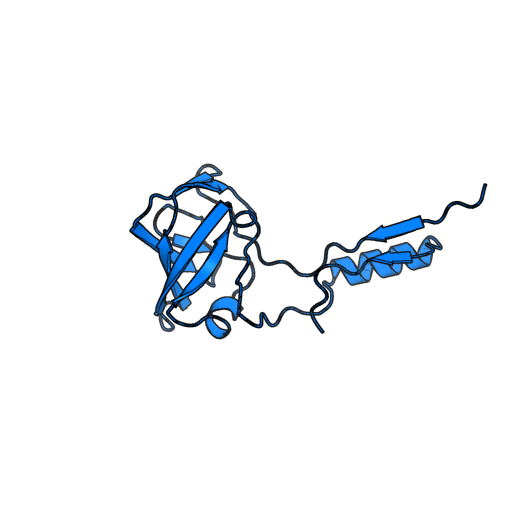42 11.672 -9.214 1.00 97.12 93 VAL A N 1
ATOM 708 C CA . VAL A 1 93 ? 3.876 11.773 -8.287 1.00 97.12 93 VAL A CA 1
ATOM 709 C C . VAL A 1 93 ? 3.577 10.941 -7.051 1.00 97.12 93 VAL A C 1
ATOM 711 O O . VAL A 1 93 ? 2.665 11.263 -6.290 1.00 97.12 93 VAL A O 1
ATOM 714 N N . LEU A 1 94 ? 4.375 9.902 -6.826 1.00 97.69 94 LEU A N 1
ATOM 715 C CA . LEU A 1 94 ? 4.278 9.047 -5.652 1.00 97.69 94 LEU A CA 1
ATOM 716 C C . LEU A 1 94 ? 5.214 9.566 -4.560 1.00 97.69 94 LEU A C 1
ATOM 718 O O . LEU A 1 94 ? 6.425 9.638 -4.750 1.00 97.69 94 LEU A O 1
ATOM 722 N N . LYS A 1 95 ? 4.651 9.922 -3.405 1.00 97.62 95 LYS A N 1
ATOM 723 C CA . LYS A 1 95 ? 5.414 10.354 -2.222 1.00 97.62 95 LYS A CA 1
ATOM 724 C C . LYS A 1 95 ? 5.615 9.197 -1.240 1.00 97.62 95 LYS A C 1
ATOM 726 O O . LYS A 1 95 ? 5.102 8.095 -1.431 1.00 97.62 95 LYS A O 1
ATOM 731 N N . ASN A 1 96 ? 6.326 9.468 -0.152 1.00 97.62 96 ASN A N 1
ATOM 732 C CA . ASN A 1 96 ? 6.521 8.505 0.930 1.00 97.62 96 ASN A CA 1
ATOM 733 C C . ASN A 1 96 ? 5.200 8.114 1.600 1.00 97.62 96 ASN A C 1
ATOM 735 O O . ASN A 1 96 ? 4.320 8.961 1.802 1.00 97.62 96 ASN A O 1
ATOM 739 N N . LYS A 1 97 ? 5.119 6.854 2.044 1.00 96.56 97 LYS A N 1
ATOM 740 C CA . LYS A 1 97 ? 4.064 6.371 2.948 1.00 96.56 97 LYS A CA 1
ATOM 741 C C . LYS A 1 97 ? 2.671 6.640 2.403 1.00 96.56 97 LYS A C 1
ATOM 743 O O . LYS A 1 97 ? 1.803 7.060 3.162 1.00 96.56 97 LYS A O 1
ATOM 748 N N . LYS A 1 98 ? 2.433 6.437 1.111 1.00 97.38 98 LYS A N 1
ATOM 749 C CA . LYS A 1 98 ? 1.108 6.595 0.495 1.00 97.38 98 LYS A CA 1
ATOM 750 C C . LYS A 1 98 ? 0.302 5.310 0.569 1.00 97.38 98 LYS A C 1
ATOM 752 O O . LYS A 1 98 ? 0.885 4.234 0.611 1.00 97.38 98 LYS A O 1
ATOM 757 N N . GLY A 1 99 ? -1.022 5.437 0.648 1.00 95.81 99 GLY A N 1
ATOM 758 C CA . GLY A 1 99 ? -1.926 4.291 0.717 1.00 95.81 99 GLY A CA 1
ATOM 759 C C . GLY A 1 99 ? -1.873 3.459 -0.563 1.00 95.81 99 GLY A C 1
ATOM 760 O O . GLY A 1 99 ? -1.673 4.007 -1.648 1.00 95.81 99 GLY A O 1
ATOM 761 N N . VAL A 1 100 ? -2.042 2.148 -0.418 1.00 97.06 100 VAL A N 1
ATOM 762 C CA . VAL A 1 100 ? -2.110 1.182 -1.517 1.00 97.06 100 VAL A CA 1
ATOM 763 C C . VAL A 1 100 ? -3.440 0.445 -1.428 1.00 97.06 100 VAL A C 1
ATOM 765 O O . VAL A 1 100 ? -3.774 -0.136 -0.395 1.00 97.06 100 VAL A O 1
ATOM 768 N N . ASN A 1 101 ? -4.195 0.458 -2.520 1.00 94.44 101 ASN A N 1
ATOM 769 C CA . ASN A 1 101 ? -5.498 -0.181 -2.636 1.00 94.44 101 ASN A CA 1
ATOM 770 C C . ASN A 1 101 ? -5.503 -1.135 -3.826 1.00 94.44 101 ASN A C 1
ATOM 772 O O . ASN A 1 101 ? -4.932 -0.839 -4.867 1.00 94.44 101 ASN A O 1
ATOM 776 N N . VAL A 1 102 ? -6.171 -2.276 -3.688 1.00 94.56 102 VAL A N 1
ATOM 777 C CA . VAL A 1 102 ? -6.164 -3.325 -4.715 1.00 94.56 102 VAL A CA 1
ATOM 778 C C . VAL A 1 102 ? -7.606 -3.776 -4.958 1.00 94.56 102 VAL A C 1
ATOM 780 O O . VAL A 1 102 ? -8.110 -4.651 -4.247 1.00 94.56 102 VAL A O 1
ATOM 783 N N . PRO A 1 103 ? -8.340 -3.106 -5.867 1.00 91.62 103 PRO A N 1
ATOM 784 C CA . PRO A 1 103 ? -9.743 -3.409 -6.123 1.00 91.62 103 PRO A CA 1
ATOM 785 C C . PRO A 1 103 ? -9.920 -4.816 -6.700 1.00 91.62 103 PRO A C 1
ATOM 787 O O . PRO A 1 103 ? -9.108 -5.296 -7.485 1.00 91.62 103 PRO A O 1
ATOM 790 N N . GLY A 1 104 ? -11.011 -5.481 -6.314 1.00 86.62 104 GLY A N 1
ATOM 791 C CA . GLY A 1 104 ? -11.330 -6.831 -6.793 1.00 86.62 104 GLY A CA 1
ATOM 792 C C . GLY A 1 104 ? -10.481 -7.951 -6.180 1.00 86.62 104 GLY A C 1
ATOM 793 O O . GLY A 1 104 ? -10.698 -9.112 -6.516 1.00 86.62 104 GLY A O 1
ATOM 794 N N . VAL A 1 105 ? -9.568 -7.627 -5.258 1.00 87.62 105 VAL A N 1
ATOM 795 C CA . VAL A 1 105 ? -8.682 -8.590 -4.596 1.00 87.62 105 VAL A CA 1
ATOM 796 C C . VAL A 1 105 ? -9.022 -8.714 -3.110 1.00 87.62 105 VAL A C 1
ATOM 798 O O . VAL A 1 105 ? -9.167 -7.723 -2.388 1.00 87.62 105 VAL A O 1
ATOM 801 N N . SER A 1 106 ? -9.144 -9.956 -2.632 1.00 85.56 106 SER A N 1
ATOM 802 C CA . SER A 1 106 ? -9.368 -10.247 -1.213 1.00 85.56 106 SER A CA 1
ATOM 803 C C . SER A 1 106 ? -8.052 -10.182 -0.444 1.00 85.56 106 SER A C 1
ATOM 805 O O . SER A 1 106 ? -7.423 -11.208 -0.217 1.00 85.56 106 SER A O 1
ATOM 807 N N . VAL A 1 107 ? -7.686 -8.987 0.012 1.00 84.94 107 VAL A N 1
ATOM 808 C CA . VAL A 1 107 ? -6.499 -8.794 0.855 1.00 84.94 107 VAL A CA 1
ATOM 809 C C . VAL A 1 107 ? -6.696 -9.438 2.231 1.00 84.94 107 VAL A C 1
ATOM 811 O O . VAL A 1 107 ? -7.675 -9.135 2.925 1.00 84.94 107 VAL A O 1
ATOM 814 N N . ASN A 1 108 ? -5.758 -10.284 2.656 1.00 84.12 108 ASN A N 1
ATOM 815 C CA . ASN A 1 108 ? -5.810 -10.969 3.949 1.00 84.12 108 ASN A CA 1
ATOM 816 C C . ASN A 1 108 ? -5.106 -10.170 5.064 1.00 84.12 108 ASN A C 1
ATOM 818 O O . ASN A 1 108 ? -4.082 -10.585 5.611 1.00 84.12 108 ASN A O 1
ATOM 822 N N . LEU A 1 109 ? -5.651 -8.998 5.392 1.00 86.44 109 LEU A N 1
ATOM 823 C CA . LEU A 1 109 ? -5.202 -8.194 6.532 1.00 86.44 109 LEU A CA 1
ATOM 824 C C . LEU A 1 109 ? -5.907 -8.627 7.832 1.00 86.44 109 LEU A C 1
ATOM 826 O O . LEU A 1 109 ? -7.074 -9.028 7.792 1.00 86.44 109 LEU A O 1
ATOM 830 N N . PRO A 1 110 ? -5.240 -8.531 8.998 1.00 86.69 110 PRO A N 1
ATOM 831 C CA . PRO A 1 110 ? -5.886 -8.793 10.283 1.00 86.69 110 PRO A CA 1
ATOM 832 C C . PRO A 1 110 ? -7.008 -7.779 10.527 1.00 86.69 110 PRO A C 1
ATOM 834 O O . PRO A 1 110 ? -6.884 -6.632 10.124 1.00 86.69 110 PRO A O 1
ATOM 837 N N . GLY A 1 111 ? -8.077 -8.164 11.230 1.00 86.25 111 GLY A N 1
ATOM 838 C CA . GLY A 1 111 ? -9.222 -7.267 11.458 1.00 86.25 111 GLY A CA 1
ATOM 839 C C . GLY A 1 111 ? -8.897 -5.991 12.250 1.00 86.25 111 GLY A C 1
ATOM 840 O O . GLY A 1 111 ? -9.592 -4.994 12.096 1.00 86.25 111 GLY A O 1
ATOM 841 N N . ILE A 1 112 ? -7.845 -6.012 13.075 1.00 92.31 112 ILE A N 1
ATOM 842 C CA . ILE A 1 112 ? -7.306 -4.854 13.801 1.00 92.31 112 ILE A CA 1
ATOM 843 C C . ILE A 1 112 ? -5.780 -4.963 13.895 1.00 92.31 112 ILE A C 1
ATOM 845 O O . ILE A 1 112 ? -5.232 -6.068 13.904 1.00 92.31 112 ILE A O 1
ATOM 849 N N . THR A 1 113 ? -5.089 -3.830 14.009 1.00 92.31 113 THR A N 1
ATOM 850 C CA . THR A 1 113 ? -3.649 -3.797 14.311 1.00 92.31 113 THR A CA 1
ATOM 851 C C . THR A 1 113 ? -3.387 -3.893 15.819 1.00 92.31 113 THR A C 1
ATOM 853 O O . THR A 1 113 ? -4.281 -3.686 16.643 1.00 92.31 113 THR A O 1
ATOM 856 N N . GLU A 1 114 ? -2.139 -4.157 16.218 1.00 93.56 114 GLU A N 1
ATOM 857 C CA . GLU A 1 114 ? -1.742 -4.084 17.635 1.00 93.56 114 GLU A CA 1
ATOM 858 C C . GLU A 1 114 ? -1.973 -2.680 18.217 1.00 93.56 114 GLU A C 1
ATOM 860 O O . GLU A 1 114 ? -2.424 -2.535 19.356 1.00 93.56 114 GLU A O 1
ATOM 865 N N . LYS A 1 115 ? -1.733 -1.639 17.409 1.00 93.56 115 LYS A N 1
ATOM 866 C CA . LYS A 1 115 ? -2.023 -0.258 17.793 1.00 93.56 115 LYS A CA 1
ATOM 867 C C . LYS A 1 115 ? -3.517 -0.061 18.043 1.00 93.56 115 LYS A C 1
ATOM 869 O O . LYS A 1 115 ? -3.864 0.481 19.085 1.00 93.56 115 LYS A O 1
ATOM 874 N N . ASP A 1 116 ? -4.382 -0.540 17.152 1.00 95.62 116 ASP A N 1
ATOM 875 C CA . ASP A 1 116 ? -5.834 -0.432 17.339 1.00 95.62 116 ASP A CA 1
ATOM 876 C C . ASP A 1 116 ? -6.278 -1.159 18.612 1.00 95.62 116 ASP A C 1
ATOM 878 O O . ASP A 1 116 ? -7.065 -0.624 19.387 1.00 95.62 116 ASP A O 1
ATOM 882 N N . ALA A 1 117 ? -5.724 -2.344 18.893 1.00 96.44 117 ALA A N 1
ATOM 883 C CA . ALA A 1 117 ? -6.004 -3.057 20.137 1.00 96.44 117 A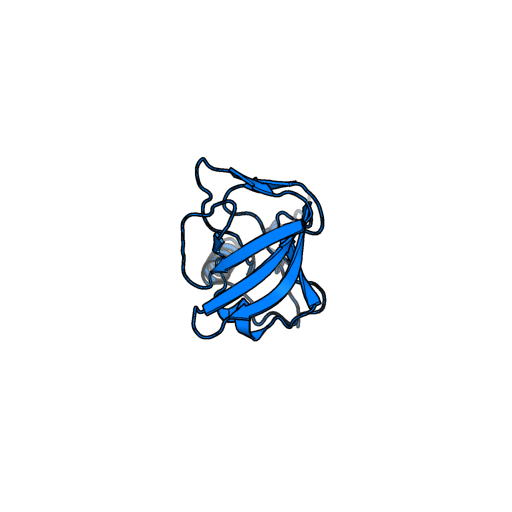LA A CA 1
ATOM 884 C C . ALA A 1 117 ? -5.607 -2.233 21.378 1.00 96.44 117 ALA A C 1
ATOM 886 O O . ALA A 1 117 ? -6.322 -2.238 22.383 1.00 96.44 117 ALA A O 1
ATOM 887 N N . ASN A 1 118 ? -4.489 -1.506 21.321 1.00 97.19 118 ASN A N 1
ATOM 888 C CA . ASN A 1 118 ? -4.053 -0.613 22.394 1.00 97.19 118 ASN A CA 1
ATOM 889 C C . ASN A 1 118 ? -4.922 0.649 22.500 1.00 97.19 118 ASN A C 1
ATOM 891 O O . ASN A 1 118 ? -5.287 1.029 23.612 1.00 97.19 118 ASN A O 1
ATOM 895 N N . ASP A 1 119 ? -5.316 1.248 21.375 1.00 97.19 119 ASP A N 1
ATOM 896 C CA . ASP A 1 119 ? -6.217 2.403 21.329 1.00 97.19 119 ASP A CA 1
ATOM 897 C C . ASP A 1 119 ? -7.601 2.041 21.897 1.00 97.19 119 ASP A C 1
ATOM 899 O O . ASP A 1 119 ? -8.167 2.794 22.687 1.00 97.19 119 ASP A O 1
ATOM 903 N N . ILE A 1 120 ? -8.121 0.851 21.581 1.00 97.44 120 ILE A N 1
ATOM 904 C CA . ILE A 1 120 ? -9.381 0.336 22.134 1.00 97.44 120 ILE A CA 1
ATOM 905 C C . ILE A 1 120 ? -9.273 0.151 23.651 1.00 97.44 120 ILE A C 1
ATOM 907 O O . ILE A 1 120 ? -10.150 0.605 24.386 1.00 97.44 120 ILE A O 1
ATOM 911 N N . ARG A 1 121 ? -8.191 -0.467 24.152 1.00 98.12 121 ARG A N 1
ATOM 912 C CA . ARG A 1 121 ? -7.957 -0.605 25.606 1.00 98.12 121 ARG A CA 1
ATOM 913 C C . ARG A 1 121 ? -7.864 0.754 26.295 1.00 98.12 121 ARG A C 1
ATOM 915 O O . ARG A 1 121 ? -8.415 0.923 27.382 1.00 98.12 121 ARG A O 1
ATOM 922 N N . PHE A 1 122 ? -7.204 1.719 25.659 1.00 97.88 122 PHE A N 1
ATOM 923 C CA . PHE A 1 122 ? -7.156 3.097 26.132 1.00 97.88 122 PHE A CA 1
ATOM 924 C C . PHE A 1 122 ? -8.560 3.711 26.194 1.00 97.88 122 PHE A C 1
ATOM 926 O O . PHE A 1 122 ? -8.947 4.226 27.240 1.00 97.88 122 PHE A O 1
ATOM 933 N N . GLY A 1 123 ? -9.348 3.584 25.125 1.00 97.44 123 GLY A N 1
ATOM 934 C CA . GLY A 1 123 ? -10.729 4.054 25.055 1.00 97.44 123 GLY A CA 1
ATOM 935 C C . GLY A 1 123 ? -11.617 3.476 26.156 1.00 97.44 123 GLY A C 1
ATOM 936 O O . GLY A 1 123 ? -12.325 4.224 26.830 1.00 97.44 123 GLY A O 1
ATOM 937 N N . ILE A 1 124 ? -11.511 2.167 26.415 1.00 97.12 124 ILE A N 1
ATOM 938 C CA . ILE A 1 124 ? -12.187 1.500 27.541 1.00 97.12 124 ILE A CA 1
ATOM 939 C C . ILE A 1 124 ? -11.795 2.163 28.868 1.00 97.12 124 ILE A C 1
ATOM 941 O O . ILE A 1 124 ? -12.664 2.482 29.676 1.00 97.12 124 ILE A O 1
ATOM 945 N N . GLY A 1 125 ? -10.502 2.427 29.078 1.00 97.88 125 GLY A N 1
ATOM 946 C CA . GLY A 1 125 ? -10.005 3.116 30.272 1.00 97.88 125 GLY A CA 1
ATOM 947 C C . GLY A 1 125 ? -10.487 4.566 30.419 1.00 97.88 125 GLY A C 1
ATOM 948 O O . GLY A 1 125 ? -10.506 5.079 31.535 1.00 97.88 125 GLY A O 1
ATOM 949 N N . GLN A 1 126 ? -10.890 5.220 29.325 1.00 97.88 126 GLN A N 1
ATOM 950 C CA . GLN A 1 126 ? -11.440 6.583 29.323 1.00 97.88 126 GLN A CA 1
ATOM 951 C C . GLN A 1 126 ? -12.977 6.633 29.378 1.00 97.88 126 GLN A C 1
ATOM 953 O O . GLN A 1 126 ? -13.537 7.720 29.499 1.00 97.88 126 GLN A O 1
ATOM 958 N N . GLY A 1 127 ? -13.667 5.490 29.297 1.00 96.88 127 GLY A N 1
ATOM 959 C CA . GLY A 1 127 ? -15.132 5.439 29.316 1.00 96.88 127 GLY A CA 1
ATOM 960 C C . GLY A 1 127 ? -15.792 6.025 28.063 1.00 96.88 127 GLY A C 1
ATOM 961 O O . GLY A 1 127 ? -16.795 6.723 28.182 1.00 96.88 127 GLY A O 1
ATOM 962 N N . ILE A 1 128 ? -15.222 5.777 26.878 1.00 97.69 128 ILE A N 1
ATOM 963 C CA . ILE A 1 128 ? -15.819 6.186 25.593 1.00 97.69 128 ILE A CA 1
ATOM 964 C C . ILE A 1 128 ? -17.164 5.488 25.327 1.00 97.69 128 ILE A C 1
ATOM 966 O O . ILE A 1 128 ? -17.406 4.385 25.816 1.00 97.69 128 ILE A O 1
ATOM 970 N N . ASP A 1 129 ? -18.012 6.099 24.496 1.00 98.12 129 ASP A N 1
ATOM 971 C CA . ASP A 1 129 ? -19.346 5.575 24.168 1.00 98.12 129 ASP A CA 1
ATOM 972 C C . ASP A 1 129 ? -19.353 4.700 22.906 1.00 98.12 129 ASP A C 1
ATOM 974 O O . ASP A 1 129 ? -20.129 3.749 22.810 1.00 98.12 129 ASP A O 1
ATOM 978 N N . PHE A 1 130 ? -18.504 5.024 21.924 1.00 98.25 130 PHE A N 1
ATOM 979 C CA . PHE A 1 130 ? -18.486 4.365 20.617 1.00 98.25 130 PHE A CA 1
ATOM 980 C C . PHE A 1 130 ? -17.071 4.067 20.126 1.00 98.25 130 PHE A C 1
ATOM 982 O O . PHE A 1 130 ? -16.139 4.831 20.377 1.00 98.25 130 PHE A O 1
ATOM 989 N N . ILE A 1 131 ? -16.947 2.990 19.348 1.00 97.44 131 ILE A N 1
ATOM 990 C CA . ILE A 1 131 ? -15.750 2.658 18.574 1.00 97.44 131 ILE A CA 1
ATOM 991 C C . ILE A 1 131 ? -16.156 2.539 17.103 1.00 97.44 131 ILE A C 1
ATOM 993 O O . ILE A 1 131 ? -17.030 1.736 16.772 1.00 97.44 131 ILE A O 1
ATOM 997 N N . ALA A 1 132 ? -15.522 3.318 16.228 1.00 97.00 132 ALA A N 1
ATOM 998 C CA . ALA A 1 132 ? -15.567 3.109 14.787 1.00 97.00 132 ALA A CA 1
ATOM 999 C C . ALA A 1 132 ? -14.375 2.233 14.380 1.00 97.00 132 ALA A C 1
ATOM 1001 O O . ALA A 1 132 ? -13.217 2.594 14.595 1.00 97.00 132 ALA A O 1
ATOM 1002 N N . ALA A 1 133 ? -14.667 1.047 13.846 1.00 94.00 133 ALA A N 1
ATOM 1003 C CA . ALA A 1 133 ? -13.654 0.125 13.352 1.00 94.00 133 ALA A CA 1
ATOM 1004 C C . ALA A 1 133 ? -13.366 0.418 11.872 1.00 94.00 133 ALA A C 1
ATOM 1006 O O . ALA A 1 133 ? -14.262 0.315 11.031 1.00 94.00 133 ALA A O 1
ATOM 1007 N N . SER A 1 134 ? -12.122 0.773 11.560 1.00 91.06 134 SER A N 1
ATOM 1008 C CA . SER A 1 134 ? -11.700 1.113 10.200 1.00 91.06 134 SER A CA 1
ATOM 1009 C C . SER A 1 134 ? -11.369 -0.139 9.390 1.00 91.06 134 SER A C 1
ATOM 1011 O O . SER A 1 134 ? -10.879 -1.132 9.923 1.00 91.06 134 SER A O 1
ATOM 1013 N N . PHE A 1 135 ? -11.629 -0.084 8.080 1.00 84.81 135 PHE A N 1
ATOM 1014 C CA . PHE A 1 135 ? -11.319 -1.143 7.106 1.00 84.81 135 PHE A CA 1
ATOM 1015 C C . PHE A 1 135 ? -11.932 -2.527 7.404 1.00 84.81 135 PHE A C 1
ATOM 1017 O O . PHE A 1 135 ? -11.373 -3.552 7.011 1.00 84.81 135 PHE A O 1
ATOM 1024 N N . VAL A 1 136 ? -13.110 -2.574 8.036 1.00 85.44 136 VAL A N 1
ATOM 1025 C CA . VAL A 1 136 ? -13.875 -3.819 8.235 1.00 85.44 136 VAL A CA 1
ATOM 1026 C C . VAL A 1 136 ? -14.310 -4.395 6.882 1.00 85.44 136 VAL A C 1
ATOM 1028 O O . VAL A 1 136 ? -14.934 -3.703 6.078 1.00 85.44 136 VAL A O 1
ATOM 1031 N N . ARG A 1 137 ? -13.972 -5.665 6.616 1.00 76.62 137 ARG A N 1
ATOM 1032 C CA . ARG A 1 137 ? -14.248 -6.354 5.335 1.00 76.62 137 ARG A CA 1
ATOM 1033 C C . ARG A 1 137 ? -14.975 -7.700 5.485 1.00 76.62 137 ARG A C 1
ATOM 1035 O O . ARG A 1 137 ? -15.232 -8.347 4.472 1.00 76.62 137 ARG A O 1
ATOM 1042 N N . ARG A 1 138 ? -15.281 -8.137 6.712 1.00 71.12 138 ARG A N 1
ATOM 1043 C CA . ARG A 1 138 ? -15.989 -9.386 7.041 1.00 71.12 138 ARG A CA 1
ATOM 1044 C C . ARG A 1 138 ? -16.819 -9.217 8.304 1.00 71.12 138 ARG A C 1
ATOM 1046 O O . ARG A 1 138 ? -16.409 -8.381 9.140 1.00 71.12 138 ARG A O 1
#